Protein AF-A0A920KJG6-F1 (afdb_monomer_lite)

Radius of gyration: 20.3 Å; chains: 1; bounding 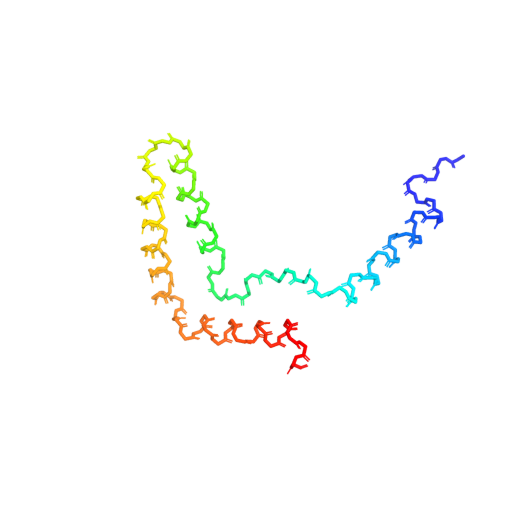box: 43×52×34 Å

Foldseek 3Di:
DDPPQPDVVSVVVVVVVVVVVVVDLPDDDQLQAPCSVVLVVLLVVLVVCCVVVVDPNVVSVVSSVVSVVVSCVVRPVVRRVVRNVVVVCVSVVND

Structure (mmCIF, N/CA/C/O backbone):
data_AF-A0A920KJG6-F1
#
_entry.id   AF-A0A920KJG6-F1
#
loop_
_atom_site.group_PDB
_atom_site.id
_atom_site.type_symbol
_atom_site.label_atom_id
_atom_site.label_alt_id
_atom_site.label_comp_id
_atom_site.label_asym_id
_atom_site.label_entity_id
_atom_site.label_seq_id
_atom_site.pdbx_PDB_ins_code
_atom_site.Cartn_x
_atom_site.Cartn_y
_atom_site.Cartn_z
_atom_site.occupancy
_atom_site.B_iso_or_equiv
_atom_site.auth_seq_id
_atom_site.auth_comp_id
_atom_site.auth_asym_id
_atom_site.auth_atom_id
_atom_site.pdbx_PDB_model_num
ATOM 1 N N . MET A 1 1 ? 24.605 37.478 -16.873 1.00 48.47 1 MET A N 1
ATOM 2 C CA . MET A 1 1 ? 23.512 36.789 -17.583 1.00 48.47 1 MET A CA 1
ATOM 3 C C . MET A 1 1 ? 23.204 35.590 -16.722 1.00 48.47 1 MET A C 1
ATOM 5 O O . MET A 1 1 ? 24.039 34.701 -16.641 1.00 48.47 1 MET A O 1
ATOM 9 N N . ASP A 1 2 ? 22.123 35.687 -15.956 1.00 55.28 2 ASP A N 1
ATOM 10 C CA . ASP A 1 2 ? 21.757 34.723 -14.922 1.00 55.28 2 ASP A CA 1
ATOM 11 C C . ASP A 1 2 ? 21.449 33.370 -15.565 1.00 55.28 2 ASP A C 1
ATOM 13 O O . ASP A 1 2 ? 20.512 33.228 -16.351 1.00 55.28 2 ASP A O 1
ATOM 17 N N . CYS A 1 3 ? 22.280 32.377 -15.273 1.00 58.78 3 CYS A N 1
ATOM 18 C CA . CYS A 1 3 ? 22.142 31.009 -15.753 1.00 58.78 3 CYS A CA 1
ATOM 19 C C . CYS A 1 3 ? 21.084 30.245 -14.937 1.00 58.78 3 CYS A C 1
ATOM 21 O O . CYS A 1 3 ? 21.422 29.286 -14.268 1.00 58.78 3 CYS A O 1
ATOM 23 N N . ASN A 1 4 ? 19.820 30.688 -14.964 1.00 61.69 4 ASN A N 1
ATOM 24 C CA . ASN A 1 4 ? 18.564 29.939 -14.725 1.00 61.69 4 ASN A CA 1
ATOM 25 C C . ASN A 1 4 ? 18.563 28.649 -13.844 1.00 61.69 4 ASN A C 1
ATOM 27 O O . ASN A 1 4 ? 17.782 27.743 -14.118 1.00 61.69 4 ASN A O 1
ATOM 31 N N . GLY A 1 5 ? 19.379 28.530 -12.791 1.00 63.97 5 GLY A N 1
ATOM 32 C CA . GLY A 1 5 ? 19.451 27.334 -11.936 1.00 63.97 5 GLY A CA 1
ATOM 33 C C . GLY A 1 5 ? 20.194 26.122 -12.526 1.00 63.97 5 GLY A C 1
ATOM 34 O O . GLY A 1 5 ? 20.082 25.039 -11.967 1.00 63.97 5 GLY A O 1
ATOM 35 N N . TRP A 1 6 ? 20.955 26.291 -13.615 1.00 67.69 6 TRP A N 1
ATOM 36 C CA . TRP A 1 6 ? 21.720 25.218 -14.280 1.00 67.69 6 TRP A CA 1
ATOM 37 C C . TRP A 1 6 ? 23.216 25.548 -14.324 1.00 67.69 6 TRP A C 1
ATOM 39 O O . TRP A 1 6 ? 23.825 25.613 -15.393 1.00 67.69 6 TRP A O 1
ATOM 49 N N . ASP A 1 7 ? 23.809 25.815 -13.162 1.00 85.62 7 ASP A N 1
ATOM 50 C CA . ASP A 1 7 ? 25.268 25.844 -13.061 1.00 85.62 7 ASP A CA 1
ATOM 51 C C . ASP A 1 7 ? 25.842 24.456 -13.407 1.00 85.62 7 ASP A C 1
ATOM 53 O O . ASP A 1 7 ? 25.190 23.434 -13.179 1.00 85.62 7 ASP A O 1
ATOM 57 N N . ALA A 1 8 ? 27.051 24.407 -13.972 1.00 85.69 8 ALA A N 1
ATOM 58 C CA . ALA A 1 8 ? 27.694 23.149 -14.348 1.00 85.69 8 ALA A CA 1
ATOM 59 C C . ALA A 1 8 ? 27.814 22.182 -13.157 1.00 85.69 8 ALA A C 1
ATOM 61 O O . ALA A 1 8 ? 27.657 20.976 -13.334 1.00 85.69 8 ALA A O 1
ATOM 62 N N . GLN A 1 9 ? 28.021 22.710 -11.948 1.00 86.31 9 GLN A N 1
ATOM 63 C CA . GLN A 1 9 ? 28.033 21.920 -10.724 1.00 86.31 9 GLN A CA 1
ATOM 64 C C . GLN A 1 9 ? 26.659 21.310 -10.422 1.00 86.31 9 GLN A C 1
ATOM 66 O O . GLN A 1 9 ? 26.578 20.125 -10.127 1.00 86.31 9 GLN A O 1
ATOM 71 N N . VAL A 1 10 ? 25.575 22.080 -10.559 1.00 86.94 10 VAL A N 1
ATOM 72 C CA . VAL A 1 10 ? 24.203 21.590 -10.324 1.00 86.94 10 VAL A CA 1
ATOM 73 C C . VAL A 1 10 ? 23.842 20.482 -11.314 1.00 86.94 10 VAL A C 1
ATOM 75 O O . VAL A 1 10 ? 23.228 19.487 -10.939 1.00 86.94 10 VAL A O 1
ATOM 78 N N . ALA A 1 11 ? 24.246 20.630 -12.578 1.00 87.75 11 ALA A N 1
ATOM 79 C CA . ALA A 1 11 ? 24.042 19.594 -13.585 1.00 87.75 11 ALA A CA 1
ATOM 80 C C . ALA A 1 11 ? 24.836 18.315 -13.264 1.00 87.75 11 ALA A C 1
ATOM 82 O O . ALA A 1 11 ? 24.306 17.219 -13.436 1.00 87.75 11 ALA A O 1
ATOM 83 N N . GLN A 1 12 ? 26.074 18.452 -12.779 1.00 91.00 12 GLN A N 1
ATOM 84 C CA . GLN A 1 12 ? 26.911 17.320 -12.384 1.00 91.00 12 GLN A CA 1
ATOM 85 C C . GLN A 1 12 ? 26.326 16.589 -11.169 1.00 91.00 12 GLN A C 1
ATOM 87 O O . GLN A 1 12 ? 26.082 15.392 -11.250 1.00 91.00 12 GLN A O 1
ATOM 92 N N . GLU A 1 13 ? 26.000 17.313 -10.096 1.00 90.94 13 GLU A N 1
ATOM 93 C CA . GLU A 1 13 ? 25.401 16.745 -8.880 1.00 90.94 13 GLU A CA 1
ATOM 94 C C . GLU A 1 13 ? 24.073 16.032 -9.174 1.00 90.94 13 GLU A C 1
ATOM 96 O O . GLU A 1 13 ? 23.790 14.979 -8.603 1.00 90.94 13 GLU A O 1
ATOM 101 N N . TYR A 1 14 ? 23.267 16.563 -10.100 1.00 86.62 14 TYR A N 1
ATOM 102 C CA . TYR A 1 14 ? 22.027 15.922 -10.535 1.00 86.62 14 TYR A CA 1
ATOM 103 C C . TYR A 1 14 ? 22.278 14.577 -11.231 1.00 86.62 14 TYR A C 1
ATOM 105 O O . TYR A 1 14 ? 21.623 13.588 -10.905 1.00 86.62 14 TYR A O 1
ATOM 113 N N . VAL A 1 15 ? 23.219 14.526 -12.180 1.00 91.31 15 VAL A N 1
ATOM 114 C CA . VAL A 1 15 ? 23.547 13.289 -12.907 1.00 91.31 15 VAL A CA 1
ATOM 115 C C . VAL A 1 15 ? 24.205 12.267 -11.983 1.00 91.31 15 VAL A C 1
ATOM 117 O O . VAL A 1 15 ? 23.837 11.096 -12.038 1.00 91.31 15 VAL A O 1
ATOM 120 N N . ASP A 1 16 ? 25.105 12.705 -11.103 1.00 93.25 16 ASP A N 1
ATOM 121 C CA . ASP A 1 16 ? 25.768 11.837 -10.127 1.00 93.25 16 ASP A CA 1
ATOM 122 C C . ASP A 1 16 ? 24.747 11.230 -9.161 1.00 93.25 16 ASP A C 1
ATOM 124 O O . ASP A 1 16 ? 24.736 10.019 -8.967 1.00 93.25 16 ASP A O 1
ATOM 128 N N . THR A 1 17 ? 23.802 12.032 -8.655 1.00 88.69 17 THR A N 1
ATOM 129 C CA . THR A 1 17 ? 22.710 11.528 -7.806 1.00 88.69 17 THR A CA 1
ATOM 130 C C . THR A 1 17 ? 21.886 10.461 -8.528 1.00 88.69 17 THR A C 1
ATOM 132 O O . THR A 1 17 ? 21.550 9.436 -7.940 1.00 88.69 17 THR A O 1
ATOM 135 N N . LEU A 1 18 ? 21.549 10.673 -9.806 1.00 86.88 18 LEU A N 1
ATOM 136 C CA . LEU A 1 18 ? 20.797 9.682 -10.581 1.00 86.88 18 LEU A CA 1
ATOM 137 C C . LEU A 1 18 ? 21.596 8.392 -10.800 1.00 86.88 18 LEU A C 1
ATOM 139 O O . LEU A 1 18 ? 21.019 7.314 -10.687 1.00 86.88 18 LEU A O 1
ATOM 143 N N . ALA A 1 19 ? 22.900 8.489 -11.068 1.00 87.50 19 ALA A N 1
ATOM 144 C CA . ALA A 1 19 ? 23.773 7.326 -11.206 1.00 87.50 19 ALA A CA 1
ATOM 145 C C . ALA A 1 19 ? 23.907 6.557 -9.878 1.00 87.50 19 ALA A C 1
ATOM 147 O O . ALA A 1 19 ? 23.769 5.339 -9.845 1.00 87.50 19 ALA A O 1
ATOM 148 N N . GLU A 1 20 ? 24.079 7.259 -8.757 1.00 86.12 20 GLU A N 1
ATOM 149 C CA . GLU A 1 20 ? 24.132 6.653 -7.420 1.00 86.12 20 GLU A CA 1
ATOM 150 C C . GLU A 1 20 ? 22.799 5.994 -7.023 1.00 86.12 20 GLU A C 1
ATOM 152 O O . GLU A 1 20 ? 22.780 4.965 -6.341 1.00 86.12 20 GLU A O 1
ATOM 157 N N . MET A 1 21 ? 21.662 6.532 -7.479 1.00 80.12 21 MET A N 1
ATOM 158 C CA . MET A 1 21 ? 20.354 5.894 -7.300 1.00 80.12 21 MET A CA 1
ATOM 159 C C . MET A 1 21 ? 20.258 4.539 -8.015 1.00 80.12 21 MET A C 1
ATOM 161 O O . MET A 1 21 ? 19.536 3.665 -7.528 1.00 80.12 21 MET A O 1
ATOM 165 N N . GLU A 1 22 ? 20.982 4.331 -9.121 1.00 73.56 22 GLU A N 1
ATOM 166 C CA . GLU A 1 22 ? 21.055 3.023 -9.786 1.00 73.56 22 GLU A CA 1
ATOM 167 C C . GLU A 1 22 ? 21.803 1.992 -8.933 1.00 73.56 22 GLU A C 1
ATOM 169 O O . GLU A 1 22 ? 21.459 0.814 -8.968 1.00 73.56 22 GLU A O 1
ATOM 174 N N . GLU A 1 23 ? 22.761 2.402 -8.104 1.00 77.56 23 GLU A N 1
ATOM 175 C CA . GLU A 1 23 ? 23.499 1.501 -7.204 1.00 77.56 23 GLU A CA 1
ATOM 176 C C . GLU A 1 23 ? 22.825 1.325 -5.831 1.00 77.56 23 GLU A C 1
ATOM 178 O O . GLU A 1 23 ? 23.170 0.422 -5.066 1.00 77.56 23 GLU A O 1
ATOM 183 N N . SER A 1 24 ? 21.833 2.163 -5.512 1.00 74.38 24 SER A N 1
ATOM 184 C CA . SER A 1 24 ? 21.110 2.109 -4.242 1.00 74.38 24 SER A CA 1
ATOM 185 C C . SER A 1 24 ? 20.369 0.783 -4.056 1.00 74.38 24 SER A C 1
ATOM 187 O O . SER A 1 24 ? 19.595 0.346 -4.913 1.00 74.38 24 SER A O 1
ATOM 189 N N . THR A 1 25 ? 20.547 0.182 -2.878 1.00 68.44 25 THR A N 1
ATOM 190 C CA . THR A 1 25 ? 19.803 -0.996 -2.404 1.00 68.44 25 THR A CA 1
ATOM 191 C C . THR A 1 25 ? 18.506 -0.627 -1.684 1.00 68.44 25 THR A C 1
ATOM 193 O O . THR A 1 25 ? 17.675 -1.491 -1.422 1.00 68.44 25 THR A O 1
ATOM 196 N N . ASN A 1 26 ? 18.291 0.659 -1.382 1.00 63.06 26 ASN A N 1
ATOM 197 C CA . ASN A 1 26 ? 17.068 1.160 -0.758 1.00 63.06 26 ASN A CA 1
ATOM 198 C C . ASN A 1 26 ? 16.044 1.567 -1.829 1.00 63.06 26 ASN A C 1
ATOM 200 O O . ASN A 1 26 ? 15.685 2.740 -1.963 1.00 63.06 26 ASN A O 1
ATOM 204 N N . ARG A 1 27 ? 15.622 0.601 -2.648 1.00 64.25 27 ARG A N 1
ATOM 205 C CA . ARG A 1 27 ? 14.648 0.828 -3.719 1.00 64.25 27 ARG A CA 1
ATOM 206 C C . A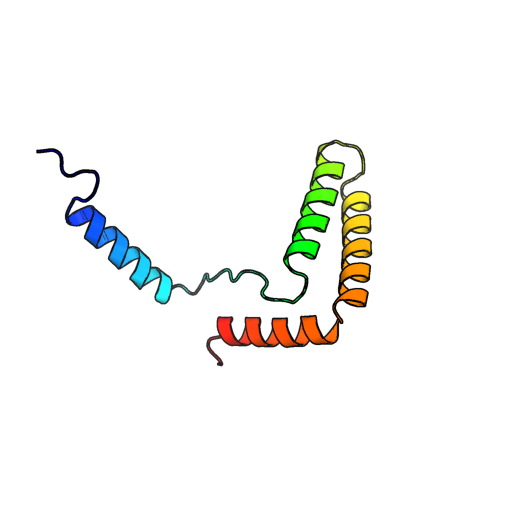RG A 1 27 ? 13.246 0.576 -3.179 1.00 64.25 27 ARG A C 1
ATOM 208 O O . ARG A 1 27 ? 12.892 -0.550 -2.861 1.00 64.25 27 ARG A O 1
ATOM 215 N N . VAL A 1 28 ? 12.440 1.631 -3.083 1.00 60.88 28 VAL A N 1
ATOM 216 C CA . VAL A 1 28 ? 11.009 1.503 -2.782 1.00 60.88 28 VAL A CA 1
ATOM 217 C C . VAL A 1 28 ? 10.271 1.434 -4.103 1.00 60.88 28 VAL A C 1
ATOM 219 O O . VAL A 1 28 ? 10.061 2.452 -4.768 1.00 60.88 28 VAL A O 1
ATOM 222 N N . PHE A 1 29 ? 9.894 0.232 -4.511 1.00 64.19 29 PHE A N 1
ATOM 223 C CA . PHE A 1 29 ? 9.076 0.084 -5.697 1.00 64.19 29 PHE A CA 1
ATOM 224 C C . PHE A 1 29 ? 7.604 0.322 -5.347 1.00 64.19 29 PHE A C 1
ATOM 226 O O . PHE A 1 29 ? 7.112 -0.146 -4.317 1.00 64.19 29 PHE A O 1
ATOM 233 N N . PRO A 1 30 ? 6.868 1.073 -6.184 1.00 66.75 30 PRO A N 1
ATOM 234 C CA . PRO A 1 30 ? 5.430 1.185 -6.012 1.00 66.75 30 PRO A CA 1
ATOM 235 C C . PRO A 1 30 ? 4.807 -0.204 -6.160 1.00 66.75 30 PRO A C 1
ATOM 237 O O . PRO A 1 30 ? 5.263 -1.000 -6.977 1.00 66.75 30 PRO A O 1
ATOM 240 N N . LEU A 1 31 ? 3.735 -0.485 -5.419 1.00 69.25 31 LEU A N 1
ATOM 241 C CA . LEU A 1 31 ? 2.997 -1.737 -5.564 1.00 69.25 31 LEU A CA 1
ATOM 242 C C . LEU A 1 31 ? 2.487 -1.846 -7.014 1.00 69.25 31 LEU A C 1
ATOM 244 O O . LEU A 1 31 ? 1.581 -1.115 -7.409 1.00 69.25 31 LEU A O 1
ATOM 248 N N . ARG A 1 32 ? 3.076 -2.715 -7.841 1.00 81.12 32 ARG A N 1
ATOM 249 C CA . ARG A 1 32 ? 2.703 -2.878 -9.262 1.00 81.12 32 ARG A CA 1
ATOM 250 C C . ARG A 1 32 ? 1.709 -4.018 -9.459 1.00 81.12 32 ARG A C 1
ATOM 252 O O . ARG A 1 32 ? 1.884 -4.850 -10.342 1.00 81.12 32 ARG A O 1
ATOM 259 N N . VAL A 1 33 ? 0.674 -4.067 -8.626 1.00 90.62 33 VAL A N 1
ATOM 260 C CA . VAL A 1 33 ? -0.364 -5.094 -8.731 1.00 90.62 33 VAL A CA 1
ATOM 261 C C . VAL A 1 33 ? -1.628 -4.528 -9.380 1.00 90.62 33 VAL A C 1
ATOM 263 O O . VAL A 1 33 ? -1.925 -3.335 -9.264 1.00 90.62 33 VAL A O 1
ATOM 266 N N . PRO A 1 34 ? -2.417 -5.363 -10.066 1.00 92.88 34 PRO A N 1
ATOM 267 C CA . PRO A 1 34 ? -3.774 -4.999 -10.435 1.00 92.88 34 PRO A CA 1
ATOM 268 C C . PRO A 1 34 ? -4.557 -4.486 -9.211 1.00 92.88 34 PRO A C 1
ATOM 270 O O . PRO A 1 34 ? -4.515 -5.090 -8.142 1.00 92.88 34 PRO A O 1
ATOM 273 N N . GLY A 1 35 ? -5.254 -3.356 -9.343 1.00 92.75 35 GLY A N 1
ATOM 274 C CA . GLY A 1 35 ? -6.019 -2.759 -8.240 1.00 92.75 35 GLY A CA 1
ATOM 275 C C . GLY A 1 35 ? -5.232 -1.844 -7.287 1.00 92.75 35 GLY A C 1
ATOM 276 O O . GLY A 1 35 ? -5.799 -1.378 -6.299 1.00 92.75 35 GLY A O 1
ATOM 277 N N . THR A 1 36 ? -3.943 -1.561 -7.543 1.00 93.19 36 THR A N 1
ATOM 278 C CA . THR A 1 36 ? -3.104 -0.709 -6.669 1.00 93.19 36 THR A CA 1
ATOM 279 C C . THR A 1 36 ? -3.753 0.623 -6.301 1.00 93.19 36 THR A C 1
ATOM 281 O O . THR A 1 36 ? -3.654 1.051 -5.148 1.00 93.19 36 THR A O 1
ATOM 284 N N . PHE A 1 37 ? -4.389 1.310 -7.253 1.00 93.50 37 PHE A N 1
ATOM 285 C CA . PHE A 1 37 ? -5.010 2.604 -6.972 1.00 93.50 37 PHE A CA 1
ATOM 286 C C . PHE A 1 37 ? -6.167 2.453 -5.979 1.00 93.50 37 PHE A C 1
ATOM 288 O O . PHE A 1 37 ? -6.271 3.225 -5.028 1.00 93.50 37 PHE A O 1
ATOM 295 N N . GLU A 1 38 ? -6.993 1.422 -6.148 1.00 95.06 38 GLU A N 1
ATOM 296 C CA . GLU A 1 38 ? -8.109 1.127 -5.254 1.00 95.06 38 GLU A CA 1
ATOM 297 C C . GLU A 1 38 ? -7.637 0.751 -3.845 1.00 95.06 38 GLU A C 1
ATOM 299 O O . GLU A 1 38 ? -8.183 1.272 -2.872 1.00 95.06 38 GLU A O 1
ATOM 304 N N . PHE A 1 39 ? -6.581 -0.063 -3.717 1.00 95.50 39 PHE A N 1
ATOM 305 C CA . PHE A 1 39 ? -5.991 -0.392 -2.413 1.00 95.50 39 PHE A CA 1
ATOM 306 C C . PHE A 1 39 ? -5.513 0.865 -1.670 1.00 95.50 39 PHE A C 1
ATOM 308 O O . PHE A 1 39 ? -5.842 1.060 -0.495 1.00 95.50 39 PHE A O 1
ATOM 315 N N . ASN A 1 40 ? -4.788 1.751 -2.364 1.00 95.50 40 ASN A N 1
ATOM 316 C CA . ASN A 1 40 ? -4.310 3.012 -1.793 1.00 95.50 40 ASN A CA 1
ATOM 317 C C . ASN A 1 40 ? -5.465 3.957 -1.434 1.00 95.50 40 ASN A C 1
ATOM 319 O O . ASN A 1 40 ? -5.447 4.579 -0.372 1.00 95.50 40 ASN A O 1
ATOM 323 N N . SER A 1 41 ? -6.492 4.043 -2.283 1.00 97.19 41 SER A N 1
ATOM 324 C CA . SER A 1 41 ? -7.676 4.869 -2.026 1.00 97.19 41 SER A CA 1
ATOM 325 C C . SER A 1 41 ? -8.457 4.390 -0.797 1.00 97.19 41 SER A C 1
ATOM 327 O O . SER A 1 41 ? -8.899 5.215 0.007 1.00 97.19 41 SER A O 1
ATOM 329 N N . ALA A 1 42 ? -8.610 3.074 -0.620 1.00 97.75 42 ALA A N 1
ATOM 330 C CA . ALA A 1 42 ? -9.245 2.498 0.564 1.00 97.75 42 ALA A CA 1
ATOM 331 C C . ALA A 1 42 ? -8.463 2.858 1.838 1.00 97.75 42 ALA A C 1
ATOM 333 O O . ALA A 1 42 ? -9.045 3.385 2.788 1.00 97.75 42 ALA A O 1
ATOM 334 N N . LEU A 1 43 ? -7.135 2.687 1.825 1.00 97.50 43 LEU A N 1
ATOM 335 C CA . LEU A 1 43 ? -6.271 3.026 2.960 1.00 97.50 43 LEU A CA 1
ATOM 336 C C . LEU A 1 43 ? -6.318 4.520 3.310 1.00 97.50 43 LEU A C 1
ATOM 338 O O . LEU A 1 43 ? -6.426 4.881 4.485 1.00 97.50 43 LEU A O 1
ATOM 342 N N . ALA A 1 44 ? -6.265 5.393 2.301 1.00 97.81 44 ALA A N 1
ATOM 343 C CA . ALA A 1 44 ? -6.360 6.837 2.498 1.00 97.81 44 ALA A CA 1
ATOM 344 C C . ALA A 1 44 ? -7.708 7.225 3.125 1.00 97.81 44 ALA A C 1
ATOM 346 O O . ALA A 1 44 ? -7.754 8.034 4.052 1.00 97.81 44 ALA A O 1
ATOM 347 N N . THR A 1 45 ? -8.795 6.596 2.669 1.00 98.31 45 THR A N 1
ATOM 348 C CA . THR A 1 45 ? -10.146 6.815 3.200 1.00 98.31 45 THR A CA 1
ATOM 349 C C . THR A 1 45 ? -10.253 6.382 4.660 1.00 98.31 45 THR A C 1
ATOM 351 O O . THR A 1 45 ? -10.692 7.174 5.493 1.00 98.31 45 THR A O 1
ATOM 354 N N . GLY A 1 46 ? -9.818 5.163 4.999 1.00 98.12 46 GLY A N 1
ATOM 355 C CA . GLY A 1 46 ? -9.844 4.671 6.382 1.00 98.12 46 GLY A CA 1
ATOM 356 C C . GLY A 1 46 ? -9.006 5.544 7.317 1.00 98.12 46 GLY A C 1
ATOM 357 O O . GLY A 1 46 ? -9.481 5.988 8.362 1.00 98.12 46 GLY A O 1
ATOM 358 N N . THR A 1 47 ? -7.792 5.901 6.893 1.00 97.81 47 THR A N 1
ATOM 359 C CA . THR A 1 47 ? -6.911 6.793 7.663 1.00 97.81 47 THR A CA 1
ATOM 360 C C . THR A 1 47 ? -7.557 8.160 7.901 1.00 97.81 47 THR A C 1
ATOM 362 O O . THR A 1 47 ? -7.507 8.681 9.015 1.00 97.81 47 THR A O 1
ATOM 365 N N . ALA A 1 48 ? -8.222 8.732 6.891 1.00 98.38 48 ALA A N 1
ATOM 366 C CA . ALA A 1 48 ? -8.940 9.995 7.036 1.00 98.38 48 ALA A CA 1
ATOM 367 C C . ALA A 1 48 ? -10.096 9.902 8.050 1.00 98.38 48 ALA A C 1
ATOM 369 O O . ALA A 1 48 ? -10.257 10.813 8.862 1.00 98.38 48 ALA A O 1
ATOM 370 N N . LYS A 1 49 ? -10.861 8.798 8.059 1.00 98.25 49 LYS A N 1
ATOM 371 C CA . LYS A 1 49 ? -11.928 8.560 9.050 1.00 98.25 49 LYS A CA 1
ATOM 372 C C . LYS A 1 49 ? -11.377 8.496 10.477 1.00 98.25 49 LYS A C 1
ATOM 374 O O . LYS A 1 49 ? -11.948 9.117 11.375 1.00 98.25 49 LYS A O 1
ATOM 379 N N . ALA A 1 50 ? -10.254 7.802 10.677 1.00 98.38 50 ALA A N 1
ATOM 380 C CA . ALA A 1 50 ? -9.590 7.725 11.979 1.00 98.38 50 ALA A CA 1
ATOM 381 C C . ALA A 1 50 ? -9.081 9.098 12.447 1.00 98.38 50 ALA A C 1
ATOM 383 O O . ALA A 1 50 ? -9.340 9.506 13.578 1.00 98.38 50 ALA A O 1
ATOM 384 N N . LEU A 1 51 ? -8.412 9.851 11.565 1.00 98.06 51 LEU A N 1
ATOM 385 C CA . LEU A 1 51 ? -7.909 11.197 11.869 1.00 98.06 51 LEU A CA 1
ATOM 386 C C . LEU A 1 51 ? -9.034 12.194 12.176 1.00 98.06 51 LEU A C 1
ATOM 388 O O . LEU A 1 51 ? -8.862 13.080 13.009 1.00 98.06 51 LEU A O 1
ATOM 392 N N . ALA A 1 52 ? -10.191 12.038 11.531 1.00 98.25 52 ALA A N 1
ATOM 393 C CA . ALA A 1 52 ? -11.384 12.833 11.803 1.00 98.25 52 ALA A CA 1
ATOM 394 C C . ALA A 1 52 ? -12.125 12.410 13.089 1.00 98.25 52 ALA A C 1
ATOM 396 O O . ALA A 1 52 ? -13.116 13.045 13.448 1.00 98.25 52 ALA A O 1
ATOM 397 N N . GLY A 1 53 ? -11.685 11.343 13.769 1.00 97.75 53 GLY A N 1
ATOM 398 C CA . GLY A 1 53 ? -12.341 10.795 14.959 1.00 97.75 53 GLY A CA 1
ATOM 399 C C . GLY A 1 53 ? -13.688 10.123 14.678 1.00 97.75 53 GLY A C 1
ATOM 400 O O . GLY A 1 53 ? -14.477 9.938 15.600 1.00 97.75 53 GLY A O 1
ATOM 401 N N . GLN A 1 54 ? -13.975 9.786 13.416 1.00 98.38 54 GLN A N 1
ATOM 402 C CA . GLN A 1 54 ? -15.214 9.105 13.020 1.00 98.38 54 GLN A CA 1
ATOM 403 C C . GLN A 1 54 ? -15.195 7.622 13.394 1.00 98.38 54 GLN A C 1
ATOM 405 O O . GLN A 1 54 ? -16.242 7.051 13.678 1.00 98.38 54 GLN A O 1
ATOM 410 N N . LEU A 1 55 ? -14.004 7.025 13.388 1.00 98.19 55 LEU A N 1
ATOM 411 C CA . LEU A 1 55 ? -13.731 5.648 13.783 1.00 98.19 55 LEU A CA 1
ATOM 412 C C . LEU A 1 55 ? -12.498 5.625 14.683 1.00 98.19 55 LEU A C 1
ATOM 414 O O . LEU A 1 55 ? -11.615 6.481 14.557 1.00 98.19 55 LEU A O 1
ATOM 418 N N . SER A 1 56 ? -12.397 4.628 15.559 1.00 98.44 56 SER A N 1
ATOM 419 C CA . SER A 1 56 ? -11.111 4.316 16.180 1.00 98.44 56 SER A CA 1
ATOM 420 C C . SER A 1 56 ? -10.099 3.849 15.117 1.00 98.44 56 SER A C 1
ATOM 422 O O . SER A 1 56 ? -10.496 3.368 14.051 1.00 98.44 56 SER A O 1
ATOM 424 N N . PRO A 1 57 ? -8.781 3.937 15.386 1.00 98.25 57 PRO A N 1
ATOM 425 C CA . PRO A 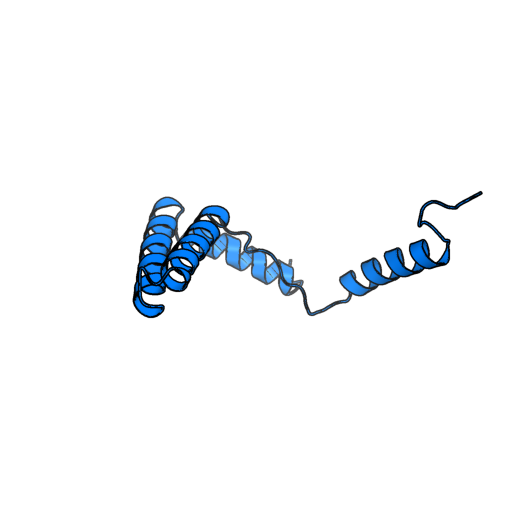1 57 ? -7.770 3.423 14.462 1.00 98.25 57 PRO A CA 1
ATOM 426 C C . PRO A 1 57 ? -7.973 1.949 14.084 1.00 98.25 57 PRO A C 1
ATOM 428 O O . PRO A 1 57 ? -7.719 1.581 12.942 1.00 98.25 57 PRO A O 1
ATOM 431 N N . GLN A 1 58 ? -8.456 1.124 15.021 1.00 98.31 58 GLN A N 1
ATOM 432 C CA . GLN A 1 58 ? -8.735 -0.288 14.762 1.00 98.31 58 GLN A CA 1
ATOM 433 C C . GLN A 1 58 ? -9.916 -0.450 13.800 1.00 98.31 58 GLN A C 1
ATOM 435 O O . GLN A 1 58 ? -9.755 -1.070 12.758 1.00 98.31 58 GLN A O 1
ATOM 440 N N . GLU A 1 59 ? -11.063 0.167 14.097 1.00 98.50 59 GLU A N 1
ATOM 441 C CA . GLU A 1 59 ? -12.260 0.072 13.246 1.00 98.50 59 GLU A CA 1
ATOM 442 C C . GLU A 1 59 ? -11.994 0.593 11.826 1.00 98.50 59 GLU A C 1
ATOM 444 O O . GLU A 1 59 ? -12.444 0.003 10.848 1.00 98.50 59 GLU A O 1
ATOM 449 N N . ALA A 1 60 ? -11.220 1.674 11.696 1.00 98.56 60 ALA A N 1
ATOM 450 C CA . ALA A 1 60 ? -10.835 2.207 10.396 1.00 98.56 60 ALA A CA 1
ATOM 451 C C . ALA A 1 60 ? -9.982 1.223 9.581 1.00 98.56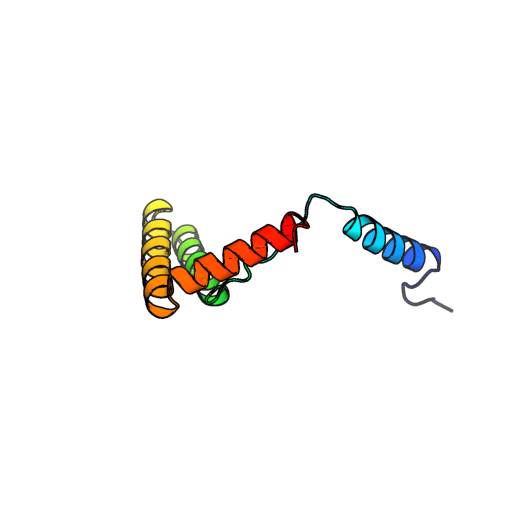 60 ALA A C 1
ATOM 453 O O . ALA A 1 60 ? -10.189 1.093 8.376 1.00 98.56 60 ALA A O 1
ATOM 454 N N . LEU A 1 61 ? -9.024 0.537 10.211 1.00 98.31 61 LEU A N 1
ATOM 455 C CA . LEU A 1 61 ? -8.198 -0.462 9.530 1.00 98.31 61 LEU A CA 1
ATOM 456 C C . LEU A 1 61 ? -8.964 -1.761 9.252 1.00 98.31 61 LEU A C 1
ATOM 458 O O . LEU A 1 61 ? -8.706 -2.394 8.229 1.00 98.31 61 LEU A O 1
ATOM 462 N N . ASP A 1 62 ? -9.936 -2.119 10.091 1.00 98.62 62 ASP A N 1
ATOM 463 C CA . ASP A 1 62 ? -10.839 -3.244 9.836 1.00 98.62 62 ASP A CA 1
ATOM 464 C C . ASP A 1 62 ? -11.699 -2.982 8.586 1.00 98.62 62 ASP A C 1
ATOM 466 O O . ASP A 1 62 ? -11.835 -3.860 7.731 1.00 98.62 62 ASP A O 1
ATOM 470 N N . GLU A 1 63 ? -12.212 -1.756 8.415 1.00 98.44 63 GLU A N 1
ATOM 471 C CA . GLU A 1 63 ? -12.898 -1.354 7.179 1.00 98.44 63 GLU A CA 1
ATOM 472 C C . GLU A 1 63 ? -11.968 -1.415 5.960 1.00 98.44 63 GLU A C 1
ATOM 474 O O . GLU A 1 63 ? -12.356 -1.938 4.916 1.00 98.44 63 GLU A O 1
ATOM 479 N N . VAL A 1 64 ? -10.727 -0.928 6.080 1.00 98.50 64 VAL A N 1
ATOM 480 C CA . VAL A 1 64 ? -9.735 -1.018 4.992 1.00 98.50 64 VAL A CA 1
ATOM 481 C C . VAL A 1 64 ? -9.487 -2.475 4.603 1.00 98.50 64 VAL A C 1
ATOM 483 O O . VAL A 1 64 ? -9.464 -2.788 3.414 1.00 98.50 64 VAL A O 1
ATOM 486 N N . ALA A 1 65 ? -9.340 -3.375 5.577 1.00 98.38 65 ALA A N 1
ATOM 487 C CA . ALA A 1 65 ? -9.130 -4.798 5.326 1.00 98.38 65 ALA A CA 1
ATOM 488 C C . ALA A 1 65 ? -10.327 -5.451 4.612 1.00 98.38 65 ALA A C 1
ATOM 490 O O . ALA A 1 65 ? -10.141 -6.265 3.700 1.00 98.38 65 ALA A O 1
ATOM 491 N N . ALA A 1 66 ? -11.554 -5.075 4.982 1.00 98.50 66 ALA A N 1
ATOM 492 C CA . ALA A 1 66 ? -12.761 -5.532 4.299 1.00 98.50 66 ALA A CA 1
ATOM 493 C C . ALA A 1 66 ? -12.804 -5.045 2.838 1.00 98.50 66 ALA A C 1
ATOM 495 O O . ALA A 1 66 ? -13.017 -5.848 1.927 1.00 98.50 66 ALA A O 1
ATOM 496 N N . GLU A 1 67 ? -12.515 -3.765 2.593 1.00 98.25 67 GLU A N 1
ATOM 497 C CA . GLU A 1 67 ? -12.453 -3.198 1.239 1.00 98.25 67 GLU A CA 1
ATOM 498 C C . GLU A 1 67 ? -11.359 -3.850 0.389 1.00 98.25 67 GLU A C 1
ATOM 500 O O . GLU A 1 67 ? -11.571 -4.184 -0.775 1.00 98.25 67 GLU A O 1
ATOM 505 N N . TRP A 1 68 ? -10.187 -4.102 0.971 1.00 97.56 68 TRP A N 1
ATOM 506 C CA . TRP A 1 68 ? -9.109 -4.814 0.289 1.00 97.56 68 TRP A CA 1
ATOM 507 C C . TRP A 1 68 ? -9.520 -6.232 -0.104 1.00 97.56 68 TRP A C 1
ATOM 509 O O . TRP A 1 68 ? -9.205 -6.673 -1.208 1.00 97.56 68 TRP A O 1
ATOM 519 N N . THR A 1 69 ? -10.274 -6.924 0.751 1.00 98.06 69 THR A N 1
ATOM 520 C CA . THR A 1 69 ? -10.830 -8.245 0.431 1.00 98.06 69 THR A CA 1
ATOM 521 C C . THR A 1 69 ? -11.776 -8.165 -0.770 1.00 98.06 69 THR A C 1
ATOM 523 O O . THR A 1 69 ? -11.623 -8.930 -1.720 1.00 98.06 69 THR A O 1
ATOM 526 N N . ALA A 1 70 ? -12.677 -7.180 -0.801 1.00 98.00 70 ALA A N 1
ATOM 527 C CA . ALA A 1 70 ? -13.584 -6.969 -1.931 1.00 98.00 70 ALA A CA 1
ATOM 528 C C . ALA A 1 70 ? -12.842 -6.603 -3.235 1.00 98.00 70 ALA A C 1
ATOM 530 O O . ALA A 1 70 ? -13.208 -7.051 -4.327 1.00 98.00 70 ALA A O 1
ATOM 531 N N . ILE A 1 71 ? -11.764 -5.816 -3.145 1.00 97.00 71 ILE A N 1
ATOM 532 C CA . ILE A 1 71 ? -10.898 -5.515 -4.293 1.00 97.00 71 ILE A CA 1
ATOM 533 C C . ILE A 1 71 ? -10.229 -6.798 -4.799 1.00 97.00 71 ILE A C 1
ATOM 535 O O . ILE A 1 71 ? -10.252 -7.044 -6.005 1.00 97.00 71 ILE A O 1
ATOM 539 N N . LEU A 1 72 ? -9.683 -7.633 -3.908 1.00 96.81 72 LEU A N 1
ATOM 540 C CA . LEU A 1 72 ? -9.064 -8.912 -4.274 1.00 96.81 72 LEU A CA 1
ATOM 541 C C . LEU A 1 72 ? -10.050 -9.855 -4.967 1.00 96.81 72 LEU A C 1
ATOM 543 O O . LEU A 1 72 ? -9.680 -10.500 -5.947 1.00 96.81 72 LEU A O 1
ATOM 547 N N . GLU A 1 73 ? -11.298 -9.915 -4.506 1.00 97.00 73 GLU A N 1
ATOM 548 C CA . GLU A 1 73 ? -12.349 -10.715 -5.144 1.00 97.00 73 GLU A CA 1
ATOM 549 C C . GLU A 1 73 ? -12.659 -10.234 -6.568 1.00 97.00 73 GLU A C 1
ATOM 551 O O . GLU A 1 73 ? -12.803 -11.048 -7.480 1.00 97.00 73 GLU A O 1
ATOM 556 N N . ARG A 1 74 ? -12.713 -8.914 -6.789 1.00 96.50 74 ARG A N 1
ATOM 557 C CA . ARG A 1 74 ? -12.979 -8.322 -8.112 1.00 96.50 74 ARG A CA 1
ATOM 558 C C . ARG A 1 74 ? -11.803 -8.465 -9.077 1.00 96.50 74 ARG A C 1
ATOM 560 O O . ARG A 1 74 ? -12.004 -8.691 -10.267 1.00 96.50 74 ARG A O 1
ATOM 567 N N . VAL A 1 75 ? -10.592 -8.241 -8.582 1.00 94.62 75 VAL A N 1
ATOM 568 C CA . VAL A 1 75 ? -9.367 -8.186 -9.390 1.00 94.62 75 VAL A CA 1
ATOM 569 C C . VAL A 1 75 ? -8.781 -9.584 -9.631 1.00 94.62 75 VAL A C 1
ATOM 571 O O . VAL A 1 75 ? -8.153 -9.829 -10.663 1.00 94.62 75 VAL A O 1
ATOM 574 N N . GLY A 1 76 ? -9.022 -10.510 -8.705 1.00 96.12 76 GLY A N 1
ATOM 575 C CA . GLY A 1 76 ? -8.462 -11.855 -8.685 1.00 96.12 76 GLY A CA 1
ATOM 576 C C . GLY A 1 76 ? -7.206 -11.919 -7.820 1.00 96.12 76 GLY A C 1
ATOM 577 O O . GLY A 1 76 ? -6.172 -11.345 -8.160 1.00 96.12 76 GLY A O 1
ATOM 578 N N . ALA A 1 77 ? -7.282 -12.656 -6.710 1.00 94.38 77 ALA A N 1
ATOM 579 C CA . ALA A 1 77 ? -6.172 -12.791 -5.768 1.00 94.38 77 ALA A CA 1
ATOM 580 C C . ALA A 1 77 ? -4.910 -13.391 -6.411 1.00 94.38 77 ALA A C 1
ATOM 582 O O . ALA A 1 77 ? -3.807 -12.948 -6.098 1.00 94.38 77 ALA A O 1
ATOM 583 N N . ASP A 1 78 ? -5.067 -14.351 -7.324 1.00 96.06 78 ASP A N 1
ATOM 584 C CA . ASP A 1 78 ? -3.936 -14.963 -8.028 1.00 96.06 78 ASP A CA 1
ATOM 585 C C . ASP A 1 78 ? -3.271 -13.964 -8.987 1.00 96.06 78 ASP A C 1
ATOM 587 O O . ASP A 1 78 ? -2.055 -13.821 -8.960 1.00 96.06 78 ASP A O 1
ATOM 591 N N . ASN A 1 79 ? -4.052 -13.147 -9.709 1.00 93.56 79 ASN A N 1
ATOM 592 C CA . ASN A 1 79 ? -3.512 -12.079 -10.564 1.00 93.56 79 ASN A CA 1
ATOM 593 C C . ASN A 1 79 ? -2.664 -11.076 -9.764 1.00 93.56 79 ASN A C 1
ATOM 595 O O . ASN A 1 79 ? -1.635 -10.597 -10.239 1.00 93.56 79 ASN A O 1
ATOM 599 N N . VAL A 1 80 ? -3.108 -10.743 -8.548 1.00 93.50 80 VAL A N 1
ATOM 600 C CA . VAL A 1 80 ? -2.372 -9.857 -7.637 1.00 93.50 80 VAL A CA 1
ATOM 601 C C . VAL A 1 80 ? -1.092 -10.525 -7.140 1.00 93.50 80 VAL A C 1
ATOM 603 O O . VAL A 1 80 ? -0.048 -9.876 -7.138 1.00 93.50 80 VAL A O 1
ATOM 606 N N . ARG A 1 81 ? -1.139 -11.808 -6.755 1.00 92.25 81 ARG A N 1
ATOM 607 C CA . ARG A 1 81 ? 0.048 -12.559 -6.309 1.00 92.25 81 ARG A CA 1
ATOM 608 C C . ARG A 1 81 ? 1.084 -12.712 -7.412 1.00 92.25 81 ARG A C 1
ATOM 610 O O . ARG A 1 81 ? 2.256 -12.467 -7.151 1.00 92.25 81 ARG A O 1
ATOM 617 N N . ASP A 1 82 ? 0.660 -13.069 -8.619 1.00 92.69 82 ASP A N 1
ATOM 618 C CA . ASP A 1 82 ? 1.559 -13.262 -9.757 1.00 92.69 82 ASP A CA 1
ATOM 619 C C . ASP A 1 82 ? 2.262 -11.948 -10.116 1.00 92.69 82 ASP A C 1
ATOM 621 O O . ASP A 1 82 ? 3.484 -11.905 -10.253 1.00 92.69 82 ASP A O 1
ATOM 625 N N . ALA A 1 83 ? 1.512 -10.841 -10.178 1.00 90.69 83 ALA A N 1
ATOM 626 C CA . ALA A 1 83 ? 2.087 -9.518 -10.412 1.00 90.69 83 ALA A CA 1
ATOM 627 C C . ALA A 1 83 ? 3.026 -9.078 -9.277 1.00 90.69 83 ALA A C 1
ATOM 629 O O . ALA A 1 83 ? 4.068 -8.474 -9.536 1.00 90.69 83 ALA A O 1
ATOM 630 N N . TYR A 1 84 ? 2.683 -9.394 -8.025 1.00 88.75 84 TYR A N 1
ATOM 631 C CA . TYR A 1 84 ? 3.536 -9.103 -6.877 1.00 88.75 84 TYR A CA 1
ATOM 632 C C . TYR A 1 84 ? 4.851 -9.889 -6.934 1.00 88.75 84 TYR A C 1
ATOM 634 O O . TYR A 1 84 ? 5.907 -9.301 -6.728 1.00 88.75 84 TYR A O 1
ATOM 642 N N . ALA A 1 85 ? 4.808 -11.179 -7.281 1.00 87.94 85 ALA A N 1
ATOM 643 C CA . ALA A 1 85 ? 5.997 -12.018 -7.423 1.00 87.94 85 ALA A CA 1
ATOM 644 C C . ALA A 1 85 ? 6.936 -11.514 -8.528 1.00 87.94 85 ALA A C 1
ATOM 646 O O . ALA A 1 85 ? 8.147 -11.472 -8.328 1.00 87.94 85 ALA A O 1
ATOM 647 N N . VAL A 1 86 ? 6.385 -11.068 -9.665 1.00 86.56 86 VAL A N 1
ATOM 648 C CA . VAL A 1 86 ? 7.175 -10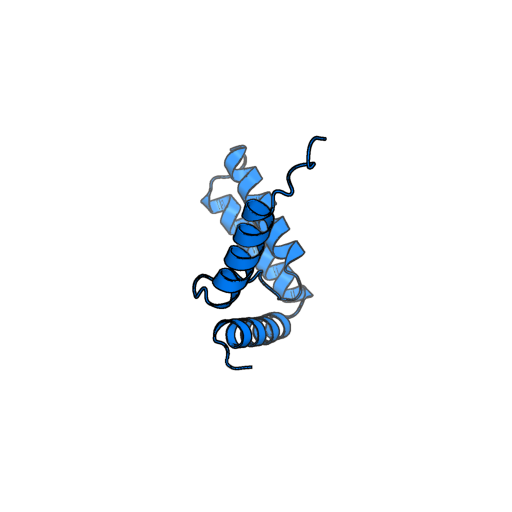.392 -10.708 1.00 86.56 86 VAL A CA 1
ATOM 649 C C . VAL A 1 86 ? 7.799 -9.113 -10.158 1.00 86.56 86 VAL A C 1
ATOM 651 O O . VAL A 1 86 ? 8.979 -8.876 -10.385 1.00 86.56 86 VAL A O 1
ATOM 654 N N . GLY A 1 87 ? 7.028 -8.313 -9.414 1.00 81.62 87 GLY A N 1
ATOM 655 C CA . GLY A 1 87 ? 7.524 -7.126 -8.724 1.00 81.62 87 GLY A CA 1
ATOM 656 C C . GLY A 1 87 ? 8.755 -7.439 -7.881 1.00 81.62 87 GLY A C 1
ATOM 657 O O . GLY A 1 87 ? 9.805 -6.880 -8.167 1.00 81.62 87 GLY A O 1
ATOM 658 N N . VAL A 1 88 ? 8.640 -8.388 -6.946 1.00 83.38 88 VAL A N 1
ATOM 659 C CA . VAL A 1 88 ? 9.725 -8.841 -6.055 1.00 83.38 88 VAL A CA 1
ATOM 660 C C . VAL A 1 88 ? 10.956 -9.290 -6.840 1.00 83.38 88 VAL A C 1
ATOM 662 O O . VAL A 1 88 ? 12.051 -8.812 -6.567 1.00 83.38 88 VAL A O 1
ATOM 665 N N . ALA A 1 89 ? 10.787 -10.114 -7.876 1.00 83.31 89 ALA A N 1
ATOM 666 C CA . ALA A 1 89 ? 11.910 -10.556 -8.702 1.00 83.31 89 ALA A CA 1
ATOM 667 C C . ALA A 1 89 ? 12.626 -9.385 -9.416 1.00 83.31 89 ALA A C 1
ATOM 669 O O . ALA A 1 89 ? 13.840 -9.437 -9.615 1.00 83.31 89 ALA A O 1
ATOM 670 N N . MET A 1 90 ? 11.913 -8.299 -9.765 1.00 78.44 90 MET A N 1
ATOM 671 C CA . MET A 1 90 ? 12.549 -7.065 -10.266 1.00 78.44 90 MET A CA 1
ATOM 672 C C . MET A 1 90 ? 13.383 -6.382 -9.179 1.00 78.44 90 MET A C 1
ATOM 674 O O . MET A 1 90 ? 14.432 -5.816 -9.486 1.00 78.44 90 MET A O 1
ATOM 678 N N . GLU A 1 91 ? 12.902 -6.375 -7.934 1.00 75.81 91 GLU A N 1
ATOM 679 C CA . GLU A 1 91 ? 13.590 -5.722 -6.813 1.00 75.81 91 GLU A CA 1
ATOM 680 C C . GLU A 1 91 ? 14.865 -6.475 -6.434 1.00 75.81 91 GLU A C 1
ATOM 682 O O . GLU A 1 91 ? 15.904 -5.845 -6.230 1.00 75.81 91 GLU A O 1
ATOM 687 N N . ASP A 1 92 ? 14.794 -7.806 -6.447 1.00 79.12 92 ASP A N 1
ATOM 688 C CA . ASP A 1 92 ? 15.903 -8.711 -6.138 1.00 79.12 92 ASP A CA 1
ATOM 689 C C . ASP A 1 92 ? 16.904 -8.858 -7.301 1.00 79.12 92 ASP A C 1
ATOM 691 O O . ASP A 1 92 ? 17.930 -9.525 -7.165 1.00 79.12 92 ASP A O 1
ATOM 695 N N . ASN A 1 93 ? 16.655 -8.182 -8.432 1.00 72.62 93 ASN A N 1
ATOM 696 C CA . ASN A 1 93 ? 17.484 -8.230 -9.640 1.00 72.62 93 ASN A CA 1
ATOM 697 C C . ASN A 1 93 ? 17.609 -9.656 -10.224 1.00 72.62 93 ASN A C 1
ATOM 699 O O . ASN A 1 93 ? 18.663 -10.044 -10.730 1.00 72.62 93 ASN A O 1
ATOM 703 N N . 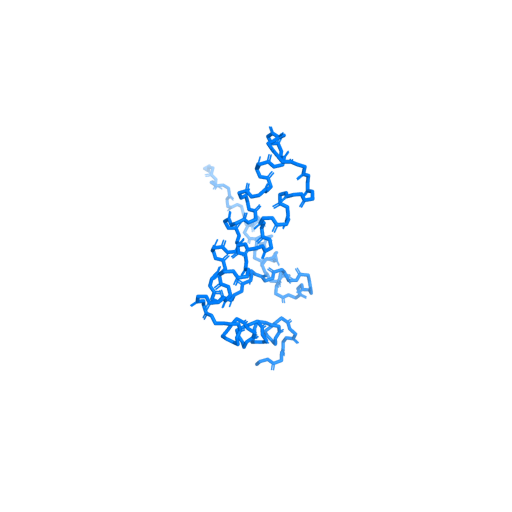GLU A 1 94 ? 16.526 -10.434 -10.136 1.00 72.44 94 GLU A N 1
ATOM 704 C CA . GLU A 1 94 ? 16.430 -11.835 -10.575 1.00 72.44 94 GLU A CA 1
ATOM 705 C C . GLU A 1 94 ? 15.638 -12.015 -11.890 1.00 72.44 94 GLU A C 1
ATOM 707 O O . GLU A 1 94 ? 15.323 -13.146 -12.273 1.00 72.44 94 GLU A O 1
ATOM 712 N N . LEU A 1 95 ? 15.311 -10.917 -12.585 1.00 62.44 95 LEU A N 1
ATOM 713 C CA . LEU A 1 95 ? 14.623 -10.911 -13.889 1.00 62.44 95 LEU A CA 1
ATOM 714 C C . LEU A 1 95 ? 15.549 -10.692 -15.085 1.00 62.44 95 LEU A C 1
ATOM 716 O O . LEU A 1 95 ? 16.538 -9.938 -14.957 1.00 62.44 95 LEU A O 1
#

Secondary structure (DSSP, 8-state):
---TT--HHHHHHHHHHHHHHHH-S-------STTHHHHHHHHHHHHHHHHTTSS-HHHHHHHHHHHHHHHHHHH-HHHHHHHHHHHHHHHTT--

pLDDT: mean 87.49, std 12.59, range [48.47, 98.62]

Sequence (95 aa):
MDCNGWDAQVAQEYVDTLAEMEESTNRVFPLRVPGTFEFNSALATGTAKALAGQLSPQEALDEVAAEWTAILERVGADNVRDAYAVGVAMEDNEL